Protein AF-A0A1S1WSN8-F1 (afdb_monomer_lite)

pLDDT: mean 86.44, std 10.38, range [38.59, 98.12]

Radius of gyration: 23.97 Å; chains: 1; bounding box: 42×41×76 Å

Structure (mmCIF, N/CA/C/O backbone):
data_AF-A0A1S1WSN8-F1
#
_entry.id   AF-A0A1S1WSN8-F1
#
loop_
_atom_site.group_PDB
_atom_site.id
_atom_site.type_symbol
_atom_site.label_atom_id
_atom_site.label_alt_id
_atom_site.label_comp_id
_atom_site.label_asym_id
_atom_site.label_entity_id
_atom_site.label_seq_id
_atom_site.pdbx_PDB_ins_code
_atom_site.Cartn_x
_atom_site.Cartn_y
_atom_site.Cartn_z
_atom_site.occupancy
_atom_site.B_iso_or_equiv
_atom_site.auth_seq_id
_atom_site.auth_comp_id
_atom_site.auth_asym_id
_atom_site.auth_atom_id
_atom_site.pdbx_PDB_model_num
ATOM 1 N N . MET A 1 1 ? -17.689 -2.400 2.451 1.00 66.38 1 MET A N 1
ATOM 2 C CA . MET A 1 1 ? -16.438 -2.307 3.226 1.00 66.38 1 MET A CA 1
ATOM 3 C C . MET A 1 1 ? -16.547 -1.160 4.227 1.00 66.38 1 MET A C 1
ATOM 5 O O . MET A 1 1 ? -16.916 -0.054 3.824 1.00 66.38 1 MET A O 1
ATOM 9 N N . GLY A 1 2 ? -16.309 -1.430 5.512 1.00 78.62 2 GLY A N 1
ATOM 10 C CA . GLY A 1 2 ? -16.248 -0.415 6.576 1.00 78.62 2 GLY A CA 1
ATOM 11 C C . GLY A 1 2 ? -14.919 0.356 6.585 1.00 78.62 2 GLY A C 1
ATOM 12 O O . GLY A 1 2 ? -13.971 -0.045 5.914 1.00 78.62 2 GLY A O 1
ATOM 13 N N . LEU A 1 3 ? -14.816 1.449 7.355 1.00 79.81 3 LEU A N 1
ATOM 14 C CA . LEU A 1 3 ? -13.608 2.298 7.408 1.00 79.81 3 LEU A CA 1
ATOM 15 C C . LEU A 1 3 ? -12.349 1.514 7.822 1.00 79.81 3 LEU A C 1
ATOM 17 O O . LEU A 1 3 ? -11.295 1.651 7.204 1.00 79.81 3 LEU A O 1
ATOM 21 N N . THR A 1 4 ? -12.462 0.656 8.838 1.00 83.19 4 THR A N 1
ATOM 22 C CA . THR A 1 4 ? -11.349 -0.173 9.331 1.00 83.19 4 THR A CA 1
ATOM 23 C C . THR A 1 4 ? -10.875 -1.180 8.287 1.00 83.19 4 THR A C 1
ATOM 25 O O . THR A 1 4 ? -9.672 -1.360 8.113 1.00 83.19 4 THR A O 1
ATOM 28 N N . GLU A 1 5 ? -11.802 -1.816 7.573 1.00 84.44 5 GLU A N 1
ATOM 29 C CA . GLU A 1 5 ? -11.483 -2.758 6.496 1.00 84.44 5 GLU A CA 1
ATOM 30 C C . GLU A 1 5 ? -10.810 -2.034 5.327 1.00 84.44 5 GLU A C 1
ATOM 32 O O . GLU A 1 5 ? -9.762 -2.469 4.858 1.00 84.44 5 GLU A O 1
ATOM 37 N N . ALA A 1 6 ? -11.354 -0.879 4.927 1.00 86.19 6 ALA A N 1
ATOM 38 C CA . ALA A 1 6 ? -10.813 -0.049 3.855 1.00 86.19 6 ALA A CA 1
ATOM 39 C C . ALA A 1 6 ? -9.389 0.424 4.164 1.00 86.19 6 ALA A C 1
ATOM 41 O O . ALA A 1 6 ? -8.495 0.348 3.322 1.00 86.19 6 ALA A O 1
ATOM 42 N N . ARG A 1 7 ? -9.150 0.809 5.418 1.00 88.50 7 ARG A N 1
ATOM 43 C CA . ARG A 1 7 ? -7.825 1.148 5.927 1.00 88.50 7 ARG A CA 1
ATOM 44 C C . ARG A 1 7 ? -6.856 -0.023 5.847 1.00 88.50 7 ARG A C 1
ATOM 46 O O . ARG A 1 7 ? -5.720 0.158 5.417 1.00 88.50 7 ARG A O 1
ATOM 53 N N . GLN A 1 8 ? -7.257 -1.201 6.323 1.00 90.50 8 GLN A N 1
ATOM 54 C CA . GLN A 1 8 ? -6.380 -2.374 6.306 1.00 90.50 8 GLN A CA 1
ATOM 55 C C . GLN A 1 8 ? -6.049 -2.793 4.878 1.00 90.50 8 GLN A C 1
ATOM 57 O O . GLN A 1 8 ? -4.897 -3.105 4.581 1.00 90.50 8 GLN A O 1
ATOM 62 N N . PHE A 1 9 ? -7.035 -2.720 3.987 1.00 91.06 9 PHE A N 1
ATOM 63 C CA . PHE A 1 9 ? -6.840 -2.956 2.568 1.00 91.06 9 PHE A CA 1
ATOM 64 C C . PHE A 1 9 ? -5.809 -1.985 1.976 1.00 91.06 9 PHE A C 1
ATOM 66 O O . PHE A 1 9 ? -4.799 -2.424 1.435 1.00 91.06 9 PHE A O 1
ATOM 73 N N . ALA A 1 10 ? -5.969 -0.681 2.211 1.00 92.56 10 ALA A N 1
ATOM 74 C CA . ALA A 1 10 ? -5.039 0.347 1.746 1.00 92.56 10 ALA A CA 1
ATOM 75 C C . ALA A 1 10 ? -3.612 0.193 2.298 1.00 92.56 10 ALA A C 1
ATOM 77 O O . ALA A 1 10 ? -2.640 0.426 1.581 1.00 92.56 10 ALA A O 1
ATOM 78 N N . LYS A 1 11 ? -3.464 -0.237 3.559 1.00 94.69 11 LYS A N 1
ATOM 79 C CA . LYS A 1 11 ? -2.154 -0.590 4.137 1.00 94.69 11 LYS A CA 1
ATOM 80 C C . LYS A 1 11 ? -1.529 -1.792 3.434 1.00 94.69 11 LYS A C 1
ATOM 82 O O . LYS A 1 11 ? -0.323 -1.788 3.193 1.00 94.69 11 LYS A O 1
ATOM 87 N N . GLY A 1 12 ? -2.340 -2.793 3.093 1.00 95.56 12 GLY A N 1
ATOM 88 C CA . GLY A 1 12 ? -1.929 -3.923 2.264 1.00 95.56 12 GLY A CA 1
ATOM 89 C C . GLY A 1 12 ? -1.417 -3.469 0.898 1.00 95.56 12 GLY A C 1
ATOM 90 O O . GLY A 1 12 ? -0.305 -3.830 0.522 1.00 95.56 12 GLY A O 1
ATOM 91 N N . THR A 1 13 ? -2.163 -2.598 0.217 1.00 96.00 13 THR A N 1
ATOM 92 C CA . THR A 1 13 ? -1.755 -2.019 -1.069 1.00 96.00 13 THR A CA 1
ATOM 93 C C . THR A 1 13 ? -0.455 -1.227 -0.950 1.00 96.00 13 THR A C 1
ATOM 95 O O . THR A 1 13 ? 0.450 -1.423 -1.754 1.00 96.00 13 THR A O 1
ATOM 98 N N . LEU A 1 14 ? -0.298 -0.381 0.078 1.00 97.12 14 LEU A N 1
ATOM 99 C CA . LEU A 1 14 ? 0.947 0.368 0.292 1.00 97.12 14 LEU A CA 1
ATOM 100 C C . LEU A 1 14 ? 2.152 -0.560 0.514 1.00 97.12 14 LEU A C 1
ATOM 102 O O . LEU A 1 14 ? 3.250 -0.256 0.052 1.00 97.12 14 LEU A O 1
ATOM 106 N N . ARG A 1 15 ? 1.963 -1.707 1.179 1.00 97.94 15 ARG A N 1
ATOM 107 C CA . ARG A 1 15 ? 3.023 -2.716 1.305 1.00 97.94 15 ARG A CA 1
ATOM 108 C C . ARG A 1 15 ? 3.433 -3.261 -0.065 1.00 97.94 15 ARG A C 1
ATOM 110 O O . ARG A 1 15 ? 4.623 -3.263 -0.359 1.00 97.94 15 ARG A O 1
ATOM 117 N N . VAL A 1 16 ? 2.465 -3.645 -0.903 1.00 97.94 16 VAL A N 1
ATOM 118 C CA . VAL A 1 16 ? 2.730 -4.113 -2.278 1.00 97.94 16 VAL A CA 1
ATOM 119 C C . VAL A 1 16 ? 3.457 -3.039 -3.090 1.00 97.94 16 VAL A C 1
ATOM 121 O O . VAL A 1 16 ? 4.423 -3.349 -3.778 1.00 97.94 16 VAL A O 1
ATOM 124 N N . ILE A 1 17 ? 3.050 -1.769 -2.971 1.00 98.12 17 ILE A N 1
ATOM 125 C CA . ILE A 1 17 ? 3.719 -0.633 -3.626 1.00 98.12 17 ILE A CA 1
ATOM 126 C C . ILE A 1 17 ? 5.188 -0.538 -3.206 1.00 98.12 17 ILE A C 1
ATOM 128 O O . ILE A 1 17 ? 6.047 -0.410 -4.070 1.00 98.12 17 ILE A O 1
ATOM 132 N N . ASN A 1 18 ? 5.493 -0.618 -1.908 1.00 98.00 18 ASN A N 1
ATOM 133 C CA . ASN A 1 18 ? 6.871 -0.513 -1.417 1.00 98.00 18 ASN A CA 1
ATOM 134 C C . ASN A 1 18 ? 7.754 -1.679 -1.899 1.00 98.00 18 ASN A C 1
ATOM 136 O O . ASN A 1 18 ? 8.898 -1.465 -2.293 1.00 98.00 18 ASN A O 1
ATOM 140 N N . GLU A 1 19 ? 7.227 -2.905 -1.896 1.00 97.62 19 GLU A N 1
ATOM 141 C CA . GLU A 1 19 ? 7.935 -4.090 -2.406 1.00 97.62 19 GLU A CA 1
ATOM 142 C C . GLU A 1 19 ? 8.187 -3.991 -3.922 1.00 97.62 19 GLU A C 1
ATOM 144 O O . GLU A 1 19 ? 9.283 -4.290 -4.407 1.00 97.62 19 GLU A O 1
ATOM 149 N N . ALA A 1 20 ? 7.183 -3.526 -4.669 1.00 97.50 20 ALA A N 1
ATOM 150 C CA . ALA A 1 20 ? 7.257 -3.327 -6.110 1.00 97.50 20 ALA A CA 1
ATOM 151 C C . ALA A 1 20 ? 8.201 -2.173 -6.491 1.00 97.50 20 ALA A C 1
ATOM 153 O O . ALA A 1 20 ? 8.937 -2.287 -7.465 1.00 97.50 20 ALA A O 1
ATOM 154 N N . GLU A 1 21 ? 8.227 -1.081 -5.725 1.00 97.25 21 GLU A N 1
ATOM 155 C CA . GLU A 1 21 ? 9.161 0.034 -5.919 1.00 97.25 21 GLU A CA 1
ATOM 156 C C . GLU A 1 21 ? 10.609 -0.419 -5.746 1.00 97.25 21 GLU A C 1
ATOM 158 O O . GLU A 1 21 ? 11.437 -0.148 -6.614 1.00 97.25 21 GLU A O 1
ATOM 163 N N . GLN A 1 22 ? 10.907 -1.152 -4.669 1.00 96.19 22 GLN A N 1
ATOM 164 C CA . GLN A 1 22 ? 12.249 -1.690 -4.455 1.00 96.19 22 GLN A CA 1
ATOM 165 C C . GLN A 1 22 ? 12.653 -2.615 -5.609 1.00 96.19 22 GLN A C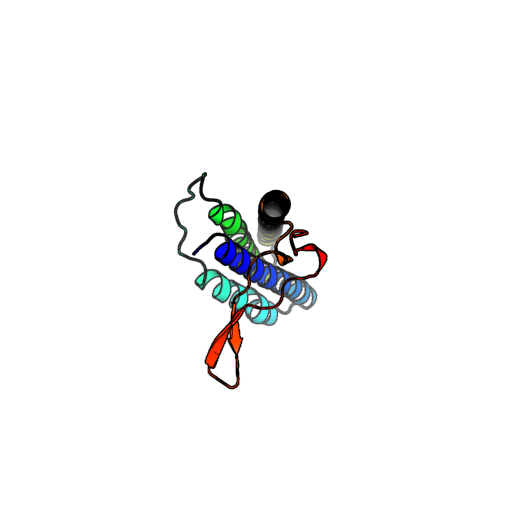 1
ATOM 167 O O . GLN A 1 22 ? 13.715 -2.444 -6.202 1.00 96.19 22 GLN A O 1
ATOM 172 N N . SER A 1 23 ? 11.759 -3.528 -5.996 1.00 96.12 23 SER A N 1
ATOM 173 C CA . SER A 1 23 ? 11.994 -4.453 -7.110 1.00 96.12 23 SER A CA 1
ATOM 174 C C . SER A 1 23 ? 12.179 -3.729 -8.450 1.00 96.12 23 SER A C 1
ATOM 176 O O . SER A 1 23 ? 12.931 -4.191 -9.307 1.00 96.12 23 SER A O 1
ATOM 178 N N . LEU A 1 24 ? 11.511 -2.588 -8.651 1.00 95.19 24 LEU A N 1
ATOM 179 C CA . LEU A 1 24 ? 11.681 -1.753 -9.837 1.00 95.19 24 LEU A CA 1
ATOM 180 C C . LEU A 1 24 ? 13.061 -1.092 -9.858 1.00 95.19 24 LEU A C 1
ATOM 182 O O . LEU A 1 24 ? 13.717 -1.107 -10.898 1.00 95.19 24 LEU A O 1
ATOM 186 N N . ILE A 1 25 ? 13.505 -0.535 -8.730 1.00 93.56 25 ILE A N 1
ATOM 187 C CA . ILE A 1 25 ? 14.838 0.066 -8.594 1.00 93.56 25 ILE A CA 1
ATOM 188 C C . ILE A 1 25 ? 15.912 -0.985 -8.887 1.00 93.56 25 ILE A C 1
ATOM 190 O O . ILE A 1 25 ? 16.779 -0.749 -9.732 1.00 93.56 25 ILE A O 1
ATOM 194 N N . ASP A 1 26 ? 15.809 -2.155 -8.257 1.00 93.38 26 ASP A N 1
ATOM 195 C CA . ASP A 1 26 ? 16.755 -3.258 -8.433 1.00 93.38 26 ASP A CA 1
ATOM 196 C C . ASP A 1 26 ? 16.762 -3.746 -9.890 1.00 93.38 26 ASP A C 1
ATOM 198 O O . ASP A 1 26 ? 17.817 -3.863 -10.516 1.00 93.38 26 ASP A O 1
ATOM 202 N N . GLY A 1 27 ? 15.579 -3.953 -10.478 1.00 91.75 27 GLY A N 1
ATOM 203 C CA . GLY A 1 27 ? 15.438 -4.375 -11.870 1.00 91.75 27 GLY A CA 1
ATOM 204 C C . GLY A 1 27 ? 16.021 -3.369 -12.865 1.00 91.75 27 GLY A C 1
ATOM 205 O O . GLY A 1 27 ? 16.671 -3.765 -13.831 1.00 91.75 27 GLY A O 1
ATOM 206 N N . ILE A 1 28 ? 15.861 -2.063 -12.619 1.00 89.38 28 ILE A N 1
ATOM 207 C CA . ILE A 1 28 ? 16.469 -1.013 -13.450 1.00 89.38 28 ILE A CA 1
ATOM 208 C C . ILE A 1 28 ? 17.997 -1.040 -13.337 1.00 89.38 28 ILE A C 1
ATOM 210 O O . ILE A 1 28 ? 18.675 -0.916 -14.356 1.00 89.38 28 ILE A O 1
ATOM 214 N N . GLN A 1 29 ? 18.542 -1.191 -12.127 1.0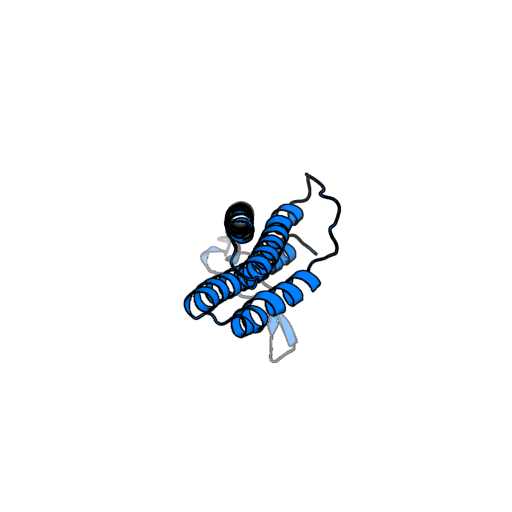0 89.19 29 GLN A N 1
ATOM 215 C CA . GLN A 1 29 ? 19.991 -1.224 -11.899 1.00 89.19 29 GLN A CA 1
ATOM 216 C C . GLN A 1 29 ? 20.651 -2.446 -12.543 1.00 89.19 29 GLN A C 1
ATOM 218 O O . GLN A 1 29 ? 21.743 -2.336 -13.098 1.00 89.19 29 GLN A O 1
ATOM 223 N N . LEU A 1 30 ? 19.977 -3.595 -12.492 1.00 90.19 30 LEU A N 1
ATOM 224 C CA . LEU A 1 30 ? 20.468 -4.862 -13.033 1.00 90.19 30 LEU A CA 1
ATOM 225 C C . LEU A 1 30 ? 20.167 -5.045 -14.529 1.00 90.19 30 LEU A C 1
ATOM 227 O O . LEU A 1 30 ? 20.655 -5.997 -15.134 1.00 90.19 30 LEU A O 1
ATOM 231 N N . GLY A 1 31 ? 19.360 -4.165 -15.133 1.00 87.56 31 GLY A N 1
ATOM 232 C CA . GLY A 1 31 ? 18.862 -4.346 -16.500 1.00 87.56 31 GLY A CA 1
ATOM 233 C C . GLY A 1 31 ? 17.904 -5.537 -16.646 1.00 87.56 31 GLY A C 1
ATOM 234 O O . GLY A 1 31 ? 17.724 -6.057 -17.747 1.00 87.56 31 GLY A O 1
ATOM 235 N N . ASP A 1 32 ? 17.287 -5.982 -15.550 1.00 91.00 32 ASP A N 1
ATOM 236 C CA . ASP A 1 32 ? 16.422 -7.159 -15.506 1.00 91.00 32 ASP A CA 1
ATOM 237 C C . ASP A 1 32 ? 14.960 -6.799 -15.810 1.00 91.00 32 ASP A C 1
ATOM 239 O O . ASP A 1 32 ? 14.094 -6.723 -14.933 1.00 91.00 32 ASP A O 1
ATOM 243 N N . GLY A 1 33 ? 14.664 -6.594 -17.096 1.00 88.69 33 GLY A N 1
ATOM 244 C CA . GLY A 1 33 ? 13.297 -6.336 -17.556 1.00 88.69 33 GLY A CA 1
ATOM 245 C C . GLY A 1 33 ? 12.319 -7.476 -17.233 1.00 88.69 33 GLY A C 1
ATOM 246 O O . GLY A 1 33 ? 11.147 -7.223 -16.947 1.00 88.69 33 GLY A O 1
ATOM 247 N N . THR A 1 34 ? 12.791 -8.727 -17.211 1.00 91.00 34 THR A N 1
ATOM 248 C CA . THR A 1 34 ? 11.952 -9.892 -16.872 1.00 91.00 34 THR A CA 1
ATOM 249 C C . THR A 1 34 ? 11.598 -9.892 -15.385 1.00 91.00 34 THR A C 1
ATOM 251 O O . THR A 1 34 ? 10.448 -10.160 -15.020 1.00 91.00 34 THR A O 1
ATOM 254 N N . GLY A 1 35 ? 12.560 -9.537 -14.533 1.00 92.44 35 GLY A N 1
ATOM 255 C CA . GLY A 1 35 ? 12.368 -9.306 -13.107 1.00 92.44 35 GLY A CA 1
ATOM 256 C C . GLY A 1 35 ? 11.348 -8.209 -12.837 1.00 92.44 35 GLY A C 1
ATOM 257 O O . GLY A 1 35 ? 1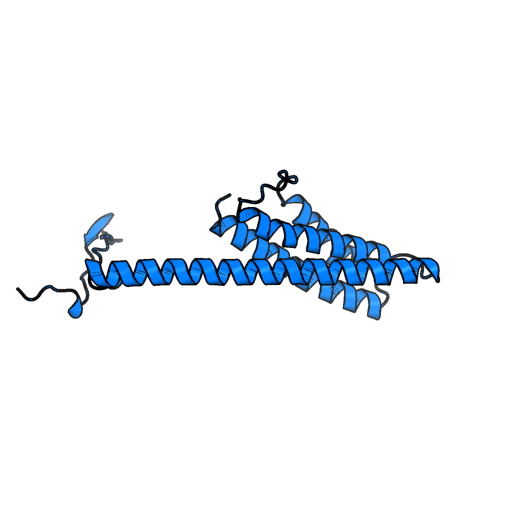0.432 -8.429 -12.045 1.00 92.44 35 GLY A O 1
ATOM 258 N N . ILE A 1 36 ? 11.407 -7.086 -13.566 1.00 94.25 36 ILE A N 1
ATOM 259 C CA . ILE A 1 36 ? 10.404 -6.011 -13.454 1.00 94.25 36 ILE A CA 1
ATOM 260 C C . ILE A 1 36 ? 9.000 -6.538 -13.787 1.00 94.25 36 ILE A C 1
ATOM 262 O O . ILE A 1 36 ? 8.053 -6.314 -13.032 1.00 94.25 36 ILE A O 1
ATOM 266 N N . ILE A 1 37 ? 8.835 -7.304 -14.867 1.00 93.62 37 ILE A N 1
ATOM 267 C CA . ILE A 1 37 ? 7.524 -7.882 -15.211 1.00 93.62 37 ILE A CA 1
ATOM 268 C C . ILE A 1 37 ? 7.022 -8.803 -14.085 1.00 93.62 37 ILE A C 1
ATOM 270 O O . ILE A 1 37 ? 5.863 -8.727 -13.665 1.00 93.62 37 ILE A O 1
ATOM 274 N N . LYS A 1 38 ? 7.890 -9.685 -13.582 1.00 95.38 38 LYS A N 1
ATOM 275 C CA . LYS A 1 38 ? 7.521 -10.722 -12.611 1.00 95.38 38 LYS A CA 1
ATOM 276 C C . LYS A 1 38 ? 7.262 -10.177 -11.205 1.00 95.38 38 LYS A C 1
ATOM 278 O O . LYS A 1 38 ? 6.335 -10.654 -10.555 1.00 95.38 38 LYS A O 1
ATOM 283 N N . HIS A 1 39 ? 8.073 -9.231 -10.745 1.00 96.19 39 HIS A N 1
ATOM 284 C CA . HIS A 1 39 ? 8.105 -8.767 -9.355 1.00 96.19 39 HIS A CA 1
ATOM 285 C C . HIS A 1 39 ? 7.488 -7.377 -9.155 1.00 96.19 39 HIS A C 1
ATOM 287 O O . HIS A 1 39 ? 7.195 -7.010 -8.023 1.00 96.19 39 HIS A O 1
ATOM 293 N N . VAL A 1 40 ? 7.228 -6.630 -10.234 1.00 97.06 40 VAL A N 1
ATOM 294 C CA . VAL A 1 40 ? 6.593 -5.302 -10.179 1.00 97.06 40 VAL A CA 1
ATOM 295 C C . VAL A 1 40 ? 5.226 -5.347 -10.855 1.00 97.06 40 VAL A C 1
ATOM 297 O O . VAL A 1 40 ? 4.201 -5.182 -10.198 1.00 97.06 40 VAL A O 1
ATOM 300 N N . GLN A 1 41 ? 5.183 -5.636 -12.159 1.00 95.88 41 GLN A N 1
ATOM 301 C CA . GLN A 1 41 ? 3.953 -5.497 -12.951 1.00 95.88 41 GLN A CA 1
ATOM 302 C C . GLN A 1 41 ? 2.869 -6.497 -12.545 1.00 95.88 41 GLN A C 1
ATOM 304 O O . GLN A 1 41 ? 1.731 -6.088 -12.316 1.00 95.88 41 GLN A O 1
ATOM 309 N N . LYS A 1 42 ? 3.207 -7.790 -12.424 1.00 96.06 42 LYS A N 1
ATOM 310 C CA . LYS A 1 42 ? 2.234 -8.830 -12.046 1.00 96.06 42 LYS A CA 1
ATOM 311 C C . LYS A 1 42 ? 1.660 -8.627 -10.634 1.00 96.06 42 LYS A C 1
ATOM 313 O O . LYS A 1 42 ? 0.437 -8.675 -10.511 1.00 96.06 42 LYS A O 1
ATOM 318 N N . PRO A 1 43 ? 2.467 -8.373 -9.582 1.00 97.38 43 PRO A N 1
ATOM 319 C CA . PRO A 1 43 ? 1.924 -8.096 -8.253 1.00 97.38 43 PRO A CA 1
ATOM 320 C C . PRO A 1 43 ? 1.054 -6.840 -8.210 1.00 97.38 43 PRO A C 1
ATOM 322 O O . PRO A 1 43 ? -0.015 -6.873 -7.607 1.00 97.38 43 PRO A O 1
ATOM 325 N N . LEU A 1 44 ? 1.462 -5.757 -8.886 1.00 96.81 44 LEU A N 1
ATOM 326 C CA . LEU A 1 44 ? 0.652 -4.538 -8.955 1.00 96.81 44 LEU A CA 1
ATOM 327 C C . LEU A 1 44 ? -0.669 -4.773 -9.683 1.00 96.81 44 LEU A C 1
ATOM 329 O O . LEU A 1 44 ? -1.698 -4.298 -9.219 1.00 96.81 44 LEU A O 1
ATOM 333 N N . GLN A 1 45 ? -0.660 -5.528 -10.782 1.00 95.88 45 GLN A N 1
ATOM 334 C CA . GLN A 1 45 ? -1.885 -5.885 -11.492 1.00 95.88 45 GLN A CA 1
ATOM 335 C C . GLN A 1 45 ? -2.836 -6.680 -10.590 1.00 95.88 45 GLN A C 1
ATOM 337 O O . GLN A 1 45 ? -3.994 -6.299 -10.449 1.00 95.88 45 GLN A O 1
ATOM 342 N N . ALA A 1 46 ? -2.337 -7.734 -9.941 1.00 95.81 46 ALA A N 1
ATOM 343 C CA . ALA A 1 46 ? -3.142 -8.551 -9.037 1.00 95.81 46 ALA A CA 1
ATOM 344 C C . ALA A 1 46 ? -3.706 -7.731 -7.866 1.00 95.81 46 ALA A C 1
ATOM 346 O O . ALA A 1 46 ? -4.841 -7.943 -7.448 1.00 95.81 46 ALA A O 1
ATOM 347 N N . GLU A 1 47 ? -2.939 -6.773 -7.339 1.00 95.06 47 GLU A N 1
ATOM 348 C CA . GLU A 1 47 ? -3.426 -5.868 -6.300 1.00 95.06 47 GLU A CA 1
ATOM 349 C C . GLU A 1 47 ? -4.508 -4.919 -6.830 1.00 95.06 47 GLU A C 1
ATOM 351 O O . GLU A 1 47 ? -5.535 -4.745 -6.179 1.00 95.06 47 GLU A O 1
ATOM 356 N N . LEU A 1 48 ? -4.322 -4.346 -8.021 1.00 92.31 48 LEU A N 1
ATOM 357 C CA . LEU A 1 48 ? -5.279 -3.440 -8.663 1.00 92.31 48 LEU A CA 1
ATOM 358 C C . LEU A 1 48 ? -6.601 -4.126 -9.026 1.00 92.31 48 LEU A C 1
ATOM 360 O O . LEU A 1 48 ? -7.652 -3.509 -8.883 1.00 92.31 48 LEU A O 1
ATOM 364 N N . GLU A 1 49 ? -6.573 -5.399 -9.418 1.00 93.00 49 GLU A N 1
ATOM 365 C CA . GLU A 1 49 ? -7.774 -6.206 -9.685 1.00 93.00 49 GLU A CA 1
ATOM 366 C C . GLU A 1 49 ? -8.621 -6.455 -8.425 1.00 93.00 49 GLU A C 1
ATOM 368 O O . GLU A 1 49 ? -9.819 -6.722 -8.523 1.00 93.00 49 GLU A O 1
ATOM 373 N N . ARG A 1 50 ? -8.027 -6.342 -7.228 1.00 90.81 50 ARG A N 1
ATOM 374 C CA . ARG A 1 50 ? -8.747 -6.462 -5.948 1.00 90.81 50 ARG A CA 1
ATOM 375 C C . ARG A 1 50 ? -9.439 -5.169 -5.534 1.00 90.81 50 ARG A C 1
ATOM 377 O O . ARG A 1 50 ? -10.290 -5.207 -4.643 1.00 90.81 50 ARG A O 1
ATOM 384 N N . TRP A 1 51 ? -9.051 -4.030 -6.107 1.00 86.50 51 TRP A N 1
ATOM 385 C CA . TRP A 1 51 ? -9.706 -2.769 -5.793 1.00 86.50 51 TRP A CA 1
ATOM 386 C C . TRP A 1 51 ? -11.129 -2.776 -6.357 1.00 86.50 51 TRP A C 1
ATOM 388 O O . TRP A 1 51 ? -11.330 -3.187 -7.501 1.00 86.50 51 TRP A O 1
ATOM 398 N N . PRO A 1 52 ? -12.127 -2.301 -5.590 1.00 77.12 52 PRO A N 1
ATOM 399 C CA . PRO A 1 52 ? -13.452 -2.086 -6.148 1.00 77.12 52 PRO A CA 1
ATOM 400 C C . PRO A 1 52 ? -13.335 -1.152 -7.356 1.00 77.12 52 PRO A C 1
ATOM 402 O O . PRO A 1 52 ? -12.573 -0.180 -7.328 1.00 77.12 52 PRO A O 1
ATOM 405 N N . THR A 1 53 ? -14.073 -1.458 -8.423 1.00 68.69 53 THR A N 1
ATOM 406 C CA . THR A 1 53 ? -14.184 -0.590 -9.597 1.00 68.69 53 THR A CA 1
ATOM 407 C C . THR A 1 53 ? -14.532 0.813 -9.123 1.00 68.69 53 THR A C 1
ATOM 409 O O . THR A 1 53 ? -15.477 0.959 -8.349 1.00 68.69 53 THR A O 1
ATOM 412 N N . LEU A 1 54 ? -13.718 1.795 -9.539 1.00 57.62 54 LEU A N 1
ATOM 413 C CA . LEU A 1 54 ? -13.776 3.206 -9.139 1.00 57.62 54 LEU A CA 1
ATOM 414 C C . LEU A 1 54 ? -15.213 3.636 -8.830 1.00 57.62 54 LEU A C 1
ATOM 416 O O . LEU A 1 54 ? -16.013 3.864 -9.735 1.00 57.62 54 LEU A O 1
ATOM 420 N N . ILE A 1 55 ? -15.527 3.720 -7.540 1.00 52.78 55 ILE A N 1
ATOM 421 C CA . ILE A 1 55 ? -16.717 4.420 -7.076 1.00 52.78 55 ILE A CA 1
ATOM 422 C C . ILE A 1 55 ? -16.434 5.893 -7.381 1.00 52.78 55 ILE A C 1
ATOM 424 O O . ILE A 1 55 ? -15.330 6.375 -7.108 1.00 52.78 55 ILE A O 1
ATOM 428 N N . GLU A 1 56 ? -17.370 6.579 -8.038 1.00 58.38 56 GLU A N 1
ATOM 429 C CA . GLU A 1 56 ? -17.270 8.024 -8.256 1.00 58.38 56 GLU A CA 1
ATOM 430 C C . GLU A 1 56 ? -16.883 8.711 -6.953 1.00 58.38 56 GLU A C 1
ATOM 432 O O . GLU A 1 56 ? -17.497 8.437 -5.923 1.00 58.38 56 GLU A O 1
ATOM 437 N N . ARG A 1 57 ? -15.873 9.587 -7.020 1.00 63.38 57 ARG A N 1
ATOM 438 C CA . ARG A 1 57 ? -15.310 10.214 -5.830 1.00 63.38 57 ARG A CA 1
ATOM 439 C C . ARG A 1 57 ? -16.349 11.081 -5.100 1.00 63.38 57 ARG A C 1
ATOM 441 O O . ARG A 1 57 ? -16.609 12.202 -5.531 1.00 63.38 57 ARG A O 1
ATOM 448 N N . GLN A 1 58 ? -16.945 10.558 -4.035 1.00 66.06 58 GLN A N 1
ATOM 449 C CA . GLN A 1 58 ? -17.774 11.208 -3.032 1.00 66.06 58 GLN A CA 1
ATOM 450 C C . GLN A 1 58 ? -16.900 11.948 -1.998 1.00 66.06 58 GLN A C 1
ATOM 452 O O . GLN A 1 58 ? -16.284 11.314 -1.138 1.00 66.06 58 GLN A O 1
ATOM 457 N N . PRO A 1 59 ? -16.896 13.295 -2.001 1.00 62.94 59 PRO A N 1
ATOM 458 C CA . PRO A 1 59 ? -16.022 14.109 -1.147 1.00 62.94 59 PRO A CA 1
ATOM 459 C C . PRO A 1 59 ? -16.135 13.839 0.361 1.00 62.94 59 PRO A C 1
ATOM 461 O O . PRO A 1 59 ? -15.171 14.065 1.090 1.00 62.94 59 PRO A O 1
ATOM 464 N N . ASP A 1 60 ? -17.293 13.361 0.820 1.00 69.25 60 ASP A N 1
ATOM 465 C CA . ASP A 1 60 ? -17.589 13.139 2.239 1.00 69.25 60 ASP A CA 1
ATOM 466 C C . ASP A 1 60 ? -17.312 11.698 2.704 1.00 69.25 60 ASP A C 1
ATOM 468 O O . ASP A 1 60 ? -17.430 11.388 3.894 1.00 69.25 60 ASP A O 1
ATOM 472 N N . ASP A 1 61 ? -16.929 10.795 1.797 1.00 75.81 61 ASP A N 1
ATOM 473 C CA . ASP A 1 61 ? -16.632 9.412 2.153 1.00 75.81 61 ASP A CA 1
ATOM 474 C C . ASP A 1 61 ? -15.148 9.246 2.516 1.00 75.81 61 ASP A C 1
ATOM 476 O O . ASP A 1 61 ? -14.251 9.216 1.676 1.00 75.81 61 ASP A O 1
ATOM 480 N N . GLN A 1 62 ? -14.873 9.065 3.811 1.00 71.12 62 GLN A N 1
ATOM 481 C CA . GLN A 1 62 ? -13.519 8.818 4.318 1.00 71.12 62 GLN A CA 1
ATOM 482 C C . GLN A 1 62 ? -12.842 7.590 3.691 1.00 71.12 62 GLN A C 1
ATOM 484 O O . GLN A 1 62 ? -11.616 7.483 3.725 1.00 71.12 62 GLN A O 1
ATOM 489 N N . ARG A 1 63 ? -13.601 6.654 3.105 1.00 72.62 63 ARG A N 1
ATOM 490 C CA . ARG A 1 63 ? -13.034 5.503 2.388 1.00 72.62 63 ARG A CA 1
ATOM 491 C C . ARG A 1 63 ? -12.312 5.928 1.112 1.00 72.62 63 ARG A C 1
ATOM 493 O O . ARG A 1 63 ? -11.412 5.220 0.669 1.00 72.62 63 ARG A O 1
ATOM 500 N N . GLU A 1 64 ? -12.614 7.099 0.564 1.00 77.81 64 GLU A N 1
ATOM 501 C CA . GLU A 1 64 ? -11.936 7.629 -0.623 1.00 77.81 64 GLU A CA 1
ATOM 502 C C . GLU A 1 64 ? -10.530 8.116 -0.356 1.00 77.81 64 GLU A C 1
ATOM 504 O O . GLU A 1 64 ? -9.686 8.116 -1.253 1.00 77.81 64 GLU A O 1
ATOM 509 N N . HIS A 1 65 ? -10.228 8.459 0.894 1.00 80.50 65 HIS A N 1
ATOM 510 C CA . HIS A 1 65 ? -8.862 8.742 1.310 1.00 80.50 65 HIS A CA 1
ATOM 511 C C . HIS A 1 65 ? -7.926 7.558 1.021 1.00 80.50 65 HIS A C 1
ATOM 513 O O . HIS A 1 65 ? -6.730 7.751 0.805 1.00 80.50 65 HIS A O 1
ATOM 519 N N . PHE A 1 66 ? -8.467 6.340 0.938 1.00 85.38 66 PHE A N 1
ATOM 520 C CA . PHE A 1 66 ? -7.714 5.149 0.572 1.00 85.38 66 PHE A CA 1
ATOM 521 C C . PHE A 1 66 ? -7.547 4.958 -0.936 1.00 85.38 66 PHE A C 1
ATOM 523 O O . PHE A 1 66 ? -6.564 4.341 -1.343 1.00 85.38 66 PHE A O 1
ATOM 530 N N . ALA A 1 67 ? -8.412 5.539 -1.774 1.00 86.50 67 ALA A N 1
ATOM 531 C CA . ALA A 1 67 ? -8.280 5.467 -3.233 1.00 86.50 67 ALA A CA 1
ATOM 532 C C . ALA A 1 67 ? -6.966 6.097 -3.732 1.00 86.50 67 ALA A C 1
ATOM 534 O O . ALA A 1 67 ? -6.450 5.719 -4.778 1.00 86.50 67 ALA A O 1
ATOM 535 N N . TYR A 1 68 ? -6.339 6.983 -2.951 1.00 90.00 68 TYR A N 1
ATOM 536 C CA . TYR A 1 68 ? -4.999 7.485 -3.270 1.00 90.00 68 TYR A CA 1
ATOM 537 C C . TYR A 1 68 ? -3.916 6.396 -3.273 1.00 90.00 68 TYR A C 1
ATOM 539 O O . TYR A 1 68 ? -2.896 6.556 -3.941 1.00 90.00 68 TYR A O 1
ATOM 547 N N . CYS A 1 69 ? -4.118 5.284 -2.565 1.00 93.56 69 CYS A N 1
ATOM 548 C CA . CYS A 1 69 ? -3.220 4.133 -2.635 1.00 93.56 69 CYS A CA 1
ATOM 549 C C . CYS A 1 69 ? -3.431 3.329 -3.926 1.00 93.56 69 CYS A C 1
ATOM 551 O O . CYS A 1 69 ? -2.458 2.851 -4.501 1.00 93.56 69 CYS A O 1
ATOM 553 N N . GLN A 1 70 ? -4.662 3.270 -4.442 1.00 92.50 70 GLN A N 1
ATOM 554 C CA . GLN A 1 70 ? -4.933 2.761 -5.789 1.00 92.50 70 GLN A CA 1
ATOM 555 C C . GLN A 1 70 ? -4.265 3.641 -6.856 1.00 92.50 70 GLN A C 1
ATOM 557 O O . GLN A 1 70 ? -3.576 3.119 -7.730 1.00 92.50 70 GLN A O 1
ATOM 562 N N . ASP A 1 71 ? -4.399 4.971 -6.748 1.00 92.38 71 ASP A N 1
ATOM 563 C CA . ASP A 1 71 ? -3.733 5.924 -7.648 1.00 92.38 71 ASP A CA 1
ATOM 564 C C . ASP A 1 71 ? -2.215 5.694 -7.658 1.00 92.38 71 ASP A C 1
ATOM 566 O O . ASP A 1 71 ? -1.601 5.629 -8.720 1.00 92.38 71 ASP A O 1
ATOM 570 N N . ALA A 1 72 ? -1.601 5.535 -6.481 1.00 96.56 72 ALA A N 1
ATOM 571 C CA . ALA A 1 72 ? -0.168 5.282 -6.362 1.00 96.56 72 ALA A CA 1
ATOM 572 C C . ALA A 1 72 ? 0.253 3.963 -7.032 1.00 96.56 72 ALA A C 1
ATOM 574 O O . ALA A 1 72 ? 1.253 3.945 -7.751 1.00 96.56 72 ALA A O 1
ATOM 575 N N . ALA A 1 73 ? -0.526 2.888 -6.865 1.00 96.44 73 ALA A N 1
ATOM 576 C CA . ALA A 1 73 ? -0.279 1.614 -7.538 1.00 96.44 73 ALA A CA 1
ATOM 577 C C . ALA A 1 73 ? -0.398 1.730 -9.071 1.00 96.44 73 ALA A C 1
ATOM 579 O O . ALA A 1 73 ? 0.461 1.215 -9.787 1.00 96.44 73 ALA A O 1
ATOM 580 N N . LEU A 1 74 ? -1.396 2.460 -9.584 1.00 95.19 74 LEU A N 1
ATOM 581 C CA . LEU A 1 74 ? -1.567 2.721 -11.023 1.00 95.19 74 LEU A CA 1
ATOM 582 C C . LEU A 1 74 ? -0.401 3.525 -11.614 1.00 95.19 74 LEU A C 1
ATOM 584 O O . LEU A 1 74 ? 0.084 3.221 -12.709 1.00 95.19 74 LEU A O 1
ATOM 588 N N . GLN A 1 75 ? 0.070 4.545 -10.890 1.00 96.44 75 GLN A N 1
ATOM 589 C CA . GLN A 1 75 ? 1.220 5.340 -11.322 1.00 96.44 75 GLN A CA 1
ATOM 590 C C . GLN A 1 75 ? 2.513 4.517 -11.294 1.00 96.44 75 GLN A C 1
ATOM 592 O O . GLN A 1 75 ? 3.294 4.597 -12.239 1.00 96.44 75 GLN A O 1
ATOM 597 N N . LEU A 1 76 ? 2.721 3.671 -10.277 1.00 97.31 76 LEU A N 1
ATOM 598 C CA . LEU A 1 76 ? 3.881 2.775 -10.232 1.00 97.31 76 LEU A CA 1
ATOM 599 C C . LEU A 1 76 ? 3.842 1.740 -11.363 1.00 97.31 76 LEU A C 1
ATOM 601 O O . LEU A 1 76 ? 4.867 1.448 -11.979 1.00 97.31 76 LEU A O 1
ATOM 605 N N . GLN A 1 77 ? 2.656 1.220 -11.683 1.00 94.88 77 GLN A N 1
ATOM 606 C CA . GLN A 1 77 ? 2.481 0.310 -12.806 1.00 94.88 77 GLN A CA 1
ATOM 607 C C . GLN A 1 77 ? 2.830 1.004 -14.132 1.00 94.88 77 GLN A C 1
ATOM 609 O O . GLN A 1 77 ? 3.621 0.467 -14.908 1.00 94.88 77 GLN A O 1
ATOM 614 N N . SER A 1 78 ? 2.347 2.231 -14.349 1.00 92.44 78 SER A N 1
ATOM 615 C CA . SER A 1 78 ? 2.714 3.056 -15.512 1.00 92.44 78 SER A CA 1
ATOM 616 C C . SER A 1 78 ? 4.224 3.299 -15.593 1.00 92.44 78 SER A C 1
ATOM 618 O O . SER A 1 78 ? 4.833 3.055 -16.635 1.00 92.44 78 SER A O 1
ATOM 620 N N . LEU A 1 79 ? 4.848 3.676 -14.474 1.00 94.38 79 LEU A N 1
ATOM 621 C CA . LEU A 1 79 ? 6.292 3.871 -14.383 1.00 94.38 79 LEU A CA 1
ATOM 622 C C . LEU A 1 79 ? 7.064 2.593 -14.741 1.00 94.38 79 LEU A C 1
ATOM 624 O O . LEU A 1 79 ? 8.036 2.651 -15.491 1.00 94.38 79 LEU A O 1
ATOM 628 N N . SER A 1 80 ? 6.613 1.429 -14.267 1.00 94.00 80 SER A N 1
ATOM 629 C CA . SER A 1 80 ? 7.251 0.142 -14.571 1.00 94.00 80 SER A CA 1
ATOM 630 C C . SER A 1 80 ? 7.155 -0.236 -16.057 1.00 94.00 80 SER A C 1
ATOM 632 O O . SER A 1 80 ? 8.083 -0.833 -16.611 1.00 94.00 80 SER A O 1
ATOM 634 N N . TYR A 1 81 ? 6.067 0.139 -16.738 1.00 90.81 81 TYR A N 1
ATOM 635 C CA . TYR A 1 81 ? 5.958 -0.018 -18.188 1.00 90.81 81 TYR A CA 1
ATOM 636 C C . TYR A 1 81 ? 6.903 0.931 -18.919 1.00 90.81 81 TYR A C 1
ATOM 638 O O . TYR A 1 81 ? 7.573 0.518 -19.860 1.00 90.81 81 TYR A O 1
ATOM 646 N N . SER A 1 82 ? 7.013 2.183 -18.477 1.00 88.06 82 SER A N 1
ATOM 647 C CA . SER A 1 82 ? 7.966 3.141 -19.044 1.00 88.06 82 SER A CA 1
ATOM 648 C C . SER A 1 82 ? 9.420 2.697 -18.840 1.00 88.06 82 SER A C 1
ATOM 650 O O . SER A 1 82 ? 10.233 2.823 -19.754 1.00 88.06 82 SER A O 1
ATOM 652 N N . ALA A 1 83 ? 9.742 2.105 -17.688 1.00 87.44 83 ALA A N 1
ATOM 653 C CA . ALA A 1 83 ? 11.081 1.620 -17.352 1.00 87.44 83 ALA A CA 1
ATOM 654 C C . ALA A 1 83 ? 11.541 0.407 -18.179 1.00 87.44 83 ALA A C 1
ATOM 656 O O . ALA A 1 83 ? 12.743 0.187 -18.316 1.00 87.44 83 ALA A O 1
ATOM 657 N N . THR A 1 84 ? 10.602 -0.367 -18.729 1.00 86.19 84 THR A N 1
ATOM 658 C CA . THR A 1 84 ? 10.886 -1.563 -19.546 1.00 86.19 84 THR A CA 1
ATOM 659 C C . THR A 1 84 ? 10.941 -1.276 -21.049 1.00 86.19 84 THR A C 1
ATOM 661 O O . THR A 1 84 ? 11.254 -2.171 -21.831 1.00 86.19 84 THR A O 1
ATOM 664 N N . ARG A 1 85 ? 10.666 -0.035 -21.476 1.00 82.81 85 ARG A N 1
ATOM 665 C CA . ARG A 1 85 ? 10.781 0.390 -22.879 1.00 82.81 85 ARG A CA 1
ATOM 666 C C . ARG A 1 85 ? 12.223 0.718 -23.262 1.00 82.81 85 ARG A C 1
ATOM 668 O O . ARG A 1 85 ? 13.055 1.059 -22.422 1.00 82.81 85 ARG A O 1
ATOM 675 N N . GLU A 1 86 ? 12.491 0.684 -24.565 1.00 74.81 86 GLU A N 1
ATOM 676 C CA . GLU A 1 86 ? 13.762 1.133 -25.132 1.00 74.81 86 GLU A CA 1
ATOM 677 C C . GLU A 1 86 ? 14.043 2.605 -24.771 1.00 74.81 86 GLU A C 1
ATOM 679 O O . GLU A 1 86 ? 13.152 3.468 -24.797 1.00 74.81 86 GLU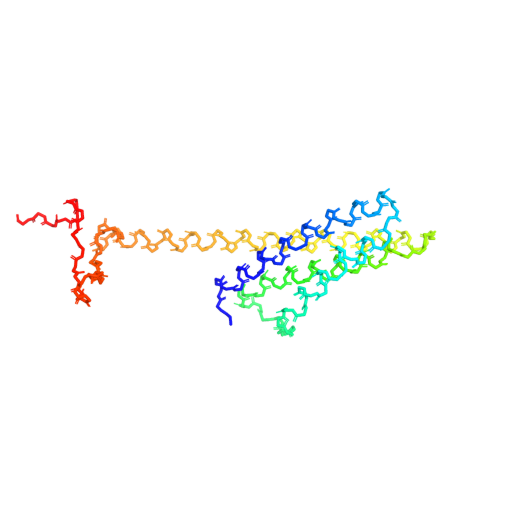 A O 1
ATOM 684 N N . ARG A 1 87 ? 15.291 2.900 -24.385 1.00 75.88 87 ARG A N 1
ATOM 685 C CA . ARG A 1 87 ? 15.683 4.231 -23.912 1.00 75.88 87 ARG A CA 1
ATOM 686 C C . ARG A 1 87 ? 16.037 5.147 -25.079 1.00 75.88 87 ARG A C 1
ATOM 688 O O . ARG A 1 87 ? 17.121 5.076 -25.643 1.00 75.88 87 ARG A O 1
ATOM 695 N N . THR A 1 88 ? 15.128 6.064 -25.375 1.00 77.56 88 THR A N 1
ATOM 696 C CA . THR A 1 88 ? 15.305 7.204 -26.271 1.00 77.56 88 THR A CA 1
ATOM 697 C C . THR A 1 88 ? 15.266 8.498 -25.448 1.00 77.56 88 THR A C 1
ATOM 699 O O . THR A 1 88 ? 14.857 8.508 -24.280 1.00 77.56 88 THR A O 1
ATOM 702 N N . VAL A 1 89 ? 15.682 9.625 -26.037 1.00 75.44 89 VAL A N 1
ATOM 703 C CA . VAL A 1 89 ? 15.572 10.951 -25.388 1.00 75.44 89 VAL A CA 1
ATOM 704 C C . VAL A 1 89 ? 14.120 11.239 -24.989 1.00 75.44 89 VAL A C 1
ATOM 706 O O . VAL A 1 89 ? 13.845 11.753 -23.905 1.00 75.44 89 VAL A O 1
ATOM 709 N N . GLU A 1 90 ? 13.184 10.847 -25.848 1.00 76.88 90 GLU A N 1
ATOM 710 C CA . GLU A 1 90 ? 11.757 11.035 -25.641 1.00 76.88 90 GLU A CA 1
ATOM 711 C C . GLU A 1 90 ? 11.197 10.088 -24.567 1.00 76.88 90 GLU A C 1
ATOM 713 O O . GLU A 1 90 ? 10.523 10.557 -23.649 1.00 76.88 90 GLU A O 1
ATOM 718 N N . SER A 1 91 ? 11.559 8.796 -24.565 1.00 77.94 91 SER A N 1
ATOM 719 C CA . SER A 1 91 ? 11.126 7.872 -23.501 1.00 77.94 91 SER A CA 1
ATOM 720 C C . SER A 1 91 ? 11.704 8.233 -22.129 1.00 77.94 91 SER A C 1
ATOM 722 O O . SER A 1 91 ? 11.027 8.075 -21.114 1.00 77.94 91 SER A O 1
ATOM 724 N N . THR A 1 92 ? 12.889 8.849 -22.084 1.00 80.88 92 THR A N 1
ATOM 725 C CA . THR A 1 92 ? 13.481 9.375 -20.839 1.00 80.88 92 THR A CA 1
ATOM 726 C C . THR A 1 92 ? 12.674 10.542 -20.254 1.00 80.88 92 THR A C 1
ATOM 728 O O . THR A 1 92 ? 12.557 10.671 -19.033 1.00 80.88 92 THR A O 1
ATOM 731 N N . LYS A 1 93 ? 12.079 11.396 -21.099 1.00 81.06 93 LYS A N 1
ATOM 732 C CA . LYS A 1 93 ? 11.189 12.480 -20.649 1.00 81.06 93 LYS A CA 1
ATOM 733 C C . LYS A 1 93 ? 9.903 11.928 -20.029 1.00 81.06 93 LYS A C 1
ATOM 735 O O . LYS A 1 93 ? 9.469 12.438 -18.997 1.00 81.06 93 LYS A O 1
ATOM 740 N N . TYR A 1 94 ? 9.317 10.896 -20.639 1.00 78.75 94 TYR A N 1
ATOM 741 C CA . TYR A 1 94 ? 8.141 10.215 -20.095 1.00 78.75 94 TYR A CA 1
ATOM 742 C C . TYR A 1 94 ? 8.451 9.529 -18.763 1.00 78.75 94 TYR A C 1
ATOM 744 O O . TYR A 1 94 ? 7.719 9.744 -17.804 1.00 78.75 94 TYR A O 1
ATOM 752 N N . LEU A 1 95 ? 9.592 8.840 -18.660 1.00 85.50 95 LEU A N 1
ATOM 753 C CA . LEU A 1 95 ? 10.027 8.189 -17.423 1.00 85.50 95 LEU A CA 1
ATOM 754 C C . LEU A 1 95 ? 10.066 9.163 -16.234 1.00 85.50 95 LEU A C 1
ATOM 756 O O . LEU A 1 95 ? 9.483 8.882 -15.193 1.00 85.50 95 LEU A O 1
ATOM 760 N N . ARG A 1 96 ? 10.675 10.345 -16.405 1.00 86.81 96 ARG A N 1
ATOM 761 C CA . ARG A 1 96 ? 10.736 11.373 -15.346 1.00 86.81 96 ARG A CA 1
ATOM 762 C C . ARG A 1 96 ? 9.361 11.912 -14.956 1.00 86.81 96 ARG A C 1
ATOM 764 O O . ARG A 1 96 ? 9.126 12.245 -13.797 1.00 86.81 96 ARG A O 1
ATOM 771 N N . LYS A 1 97 ? 8.458 12.054 -15.930 1.00 89.50 97 LYS A N 1
ATOM 772 C CA . LYS A 1 97 ? 7.086 12.504 -15.675 1.00 89.50 97 LYS A CA 1
ATOM 773 C C . LYS A 1 97 ? 6.326 11.463 -14.852 1.00 89.50 97 LYS A C 1
ATOM 775 O O . LYS A 1 97 ? 5.662 11.840 -13.889 1.00 89.50 97 LYS A O 1
ATOM 780 N N . ASP A 1 98 ? 6.443 10.193 -15.221 1.00 91.12 98 ASP A N 1
ATOM 781 C CA . ASP A 1 98 ? 5.778 9.085 -14.535 1.00 91.12 98 ASP A CA 1
ATOM 782 C C . ASP A 1 98 ? 6.347 8.894 -13.122 1.00 91.12 98 ASP A C 1
ATOM 784 O O . ASP A 1 98 ? 5.591 8.698 -12.175 1.00 91.12 98 ASP A O 1
ATOM 788 N N . GLU A 1 99 ? 7.660 9.062 -12.949 1.00 93.50 99 GLU A N 1
ATOM 789 C CA . GLU A 1 99 ? 8.338 9.034 -11.649 1.00 93.50 99 GLU A CA 1
ATOM 790 C C . GLU A 1 99 ? 7.810 10.136 -10.717 1.00 93.50 99 GLU A C 1
ATOM 792 O O . GLU A 1 99 ? 7.401 9.870 -9.585 1.00 93.50 99 GLU A O 1
ATOM 797 N N . ALA A 1 100 ? 7.719 11.376 -11.209 1.00 94.75 100 ALA A N 1
ATOM 798 C CA . ALA A 1 100 ? 7.161 12.485 -10.437 1.00 94.75 100 ALA A CA 1
ATOM 799 C C . ALA A 1 100 ? 5.674 12.273 -10.091 1.00 94.75 100 ALA A C 1
ATOM 801 O O . ALA A 1 100 ? 5.239 12.590 -8.978 1.00 94.75 100 ALA A O 1
ATOM 802 N N . ALA A 1 101 ? 4.886 11.738 -11.030 1.00 94.75 101 ALA A N 1
ATOM 803 C CA . ALA A 1 101 ? 3.479 11.421 -10.805 1.00 94.75 101 ALA A CA 1
ATOM 804 C C . ALA A 1 101 ? 3.311 10.331 -9.736 1.00 94.75 101 ALA A C 1
ATOM 806 O O . ALA A 1 101 ? 2.492 10.486 -8.824 1.00 94.75 101 ALA A O 1
ATOM 807 N N . TYR A 1 102 ? 4.132 9.283 -9.802 1.00 96.62 102 TYR A N 1
ATOM 808 C CA . TYR A 1 102 ? 4.179 8.214 -8.816 1.00 96.62 102 TYR A CA 1
ATOM 809 C C . TYR A 1 102 ? 4.540 8.731 -7.419 1.00 96.62 102 TYR A C 1
ATOM 811 O O . TYR A 1 102 ? 3.772 8.508 -6.482 1.00 96.62 102 TYR A O 1
ATOM 819 N N . HIS A 1 103 ? 5.631 9.488 -7.263 1.00 96.88 103 HIS A N 1
ATOM 820 C CA . HIS A 1 103 ? 6.029 10.009 -5.950 1.00 96.88 103 HIS A CA 1
ATOM 821 C C . HIS A 1 103 ? 4.953 10.898 -5.325 1.00 96.88 103 HIS A C 1
ATOM 823 O O . HIS A 1 103 ? 4.648 10.769 -4.137 1.00 96.88 103 HIS A O 1
ATOM 829 N N . LYS A 1 104 ? 4.315 11.752 -6.132 1.00 96.81 104 LYS A N 1
ATOM 830 C CA . LYS A 1 104 ? 3.195 12.581 -5.677 1.00 96.81 104 LYS A CA 1
ATOM 831 C C . LYS A 1 104 ? 2.009 11.731 -5.211 1.00 96.81 104 LYS A C 1
ATOM 833 O O . LYS A 1 104 ? 1.408 12.032 -4.179 1.00 96.81 104 LYS A O 1
ATOM 838 N N . ALA A 1 105 ? 1.660 10.683 -5.958 1.00 95.44 105 ALA A N 1
ATOM 839 C CA . ALA A 1 105 ? 0.564 9.787 -5.603 1.00 95.44 105 ALA A CA 1
ATOM 840 C C . ALA A 1 105 ? 0.874 8.986 -4.327 1.00 95.44 105 ALA A C 1
ATOM 842 O O . ALA A 1 105 ? 0.048 8.949 -3.412 1.00 95.44 105 ALA A O 1
ATOM 843 N N . LYS A 1 106 ? 2.088 8.431 -4.212 1.00 97.12 106 LYS A N 1
ATOM 844 C CA . LYS A 1 106 ? 2.547 7.705 -3.020 1.00 97.12 106 LYS A CA 1
ATOM 845 C C . LYS A 1 106 ? 2.509 8.583 -1.773 1.00 97.12 106 LYS A C 1
ATOM 847 O O . LYS A 1 106 ? 1.908 8.190 -0.775 1.00 97.12 106 LYS A O 1
ATOM 852 N N . GLN A 1 107 ? 3.063 9.794 -1.846 1.00 97.06 107 GLN A N 1
ATOM 853 C CA . GLN A 1 107 ? 3.041 10.741 -0.729 1.00 97.06 107 GLN A CA 1
ATOM 854 C C . GLN A 1 107 ? 1.606 11.016 -0.256 1.00 97.06 107 GLN A C 1
ATOM 856 O O . GLN A 1 107 ? 1.342 11.089 0.945 1.00 97.06 107 GLN A O 1
ATOM 861 N N . LYS A 1 108 ? 0.660 11.132 -1.195 1.00 94.06 108 LYS A N 1
ATOM 862 C CA . LYS A 1 108 ? -0.748 11.362 -0.872 1.00 94.06 108 LYS A CA 1
ATOM 863 C C . LYS A 1 108 ? -1.398 10.146 -0.203 1.00 94.06 108 LYS A C 1
ATOM 865 O O . LYS A 1 108 ? -2.080 10.329 0.802 1.00 94.06 108 LYS A O 1
ATOM 870 N N . CYS A 1 109 ? -1.146 8.928 -0.692 1.00 94.50 109 CYS A N 1
ATOM 871 C CA . CYS A 1 109 ? -1.570 7.686 -0.027 1.00 94.50 109 CYS A CA 1
ATOM 872 C C . CYS A 1 109 ? -1.058 7.624 1.423 1.00 94.50 109 CYS A C 1
ATOM 874 O O . CYS A 1 109 ? -1.838 7.437 2.358 1.00 94.50 109 CYS A O 1
ATOM 876 N N . GLU A 1 110 ? 0.240 7.857 1.635 1.00 95.88 110 GLU A N 1
ATOM 877 C CA . GLU A 1 110 ? 0.852 7.822 2.967 1.00 95.88 110 GLU A CA 1
ATOM 878 C C . GLU A 1 110 ? 0.275 8.884 3.908 1.00 95.88 110 GLU A C 1
ATOM 880 O O . GLU A 1 110 ? -0.016 8.595 5.071 1.00 95.88 110 GLU A O 1
ATOM 885 N N . GLN A 1 111 ? 0.085 10.111 3.416 1.00 94.25 111 GLN A N 1
ATOM 886 C CA . GLN A 1 111 ? -0.489 11.202 4.200 1.00 94.25 111 GLN A CA 1
ATOM 887 C C . GLN A 1 111 ? -1.905 10.864 4.675 1.00 94.25 111 GLN A C 1
ATOM 889 O O . GLN A 1 111 ? -2.228 11.070 5.845 1.00 94.25 111 GLN A O 1
ATOM 894 N N . GLN A 1 112 ? -2.737 10.322 3.788 1.00 90.81 112 GLN A N 1
ATOM 895 C CA . GLN A 1 112 ? -4.125 9.985 4.093 1.00 90.81 112 GLN A CA 1
ATOM 896 C C . GLN A 1 112 ? -4.246 8.798 5.053 1.00 90.81 112 GLN A C 1
ATOM 898 O O . GLN A 1 112 ? -5.051 8.828 5.989 1.00 90.81 112 GLN A O 1
ATOM 903 N N . LEU A 1 113 ? -3.378 7.794 4.903 1.00 91.62 113 LEU A N 1
ATOM 904 C CA . LEU A 1 113 ? -3.260 6.700 5.866 1.00 91.62 113 LEU A CA 1
ATOM 905 C C . LEU A 1 113 ? -2.874 7.208 7.261 1.00 91.62 113 LEU A C 1
ATOM 907 O O . LEU A 1 113 ? -3.507 6.828 8.246 1.00 91.62 113 LEU A O 1
ATOM 911 N N . ARG A 1 114 ? -1.881 8.103 7.356 1.00 91.81 114 ARG A N 1
ATOM 912 C CA . ARG A 1 114 ? -1.456 8.701 8.636 1.00 91.81 114 ARG A CA 1
ATOM 913 C C . ARG A 1 114 ? -2.545 9.572 9.261 1.00 91.81 114 ARG A C 1
ATOM 915 O O . ARG A 1 114 ? -2.754 9.506 10.471 1.00 91.81 114 ARG A O 1
ATOM 922 N N . ALA A 1 115 ? -3.244 10.370 8.455 1.00 88.94 115 ALA A N 1
ATOM 923 C CA . ALA A 1 115 ? -4.346 11.205 8.925 1.00 88.94 115 ALA A CA 1
ATOM 924 C C . ALA A 1 115 ? -5.473 10.346 9.515 1.00 88.94 115 ALA A C 1
ATOM 926 O O . ALA A 1 115 ? -5.927 10.602 10.630 1.00 88.94 115 ALA A O 1
ATOM 927 N N . THR A 1 116 ? -5.850 9.274 8.817 1.00 85.81 116 THR A N 1
ATOM 928 C CA . THR A 1 116 ? -6.892 8.351 9.280 1.00 85.81 116 THR A CA 1
ATOM 929 C C . THR A 1 116 ? -6.457 7.575 10.528 1.00 85.81 116 THR A C 1
ATOM 931 O O . THR A 1 116 ? -7.244 7.410 11.457 1.00 85.81 116 THR A O 1
ATOM 934 N N . ASP A 1 117 ? -5.187 7.154 10.608 1.00 88.12 117 ASP A N 1
ATOM 935 C CA . ASP A 1 117 ? -4.613 6.548 11.821 1.00 88.12 117 ASP A CA 1
ATOM 936 C C . ASP A 1 117 ? -4.727 7.477 13.035 1.00 88.12 117 ASP A C 1
ATOM 938 O O . ASP A 1 117 ? -5.096 7.034 14.125 1.00 88.12 117 ASP A O 1
ATOM 942 N N . SER A 1 118 ? -4.439 8.765 12.840 1.00 88.44 118 SER A N 1
ATOM 943 C CA . SER A 1 118 ? -4.564 9.779 13.886 1.00 88.44 118 SER A CA 1
ATOM 944 C C . SER A 1 118 ? -6.018 9.952 14.332 1.00 88.44 118 SER A C 1
ATOM 946 O O . SER A 1 118 ? -6.300 9.919 15.527 1.00 88.44 118 SER A O 1
ATOM 948 N N . GLN A 1 119 ? -6.956 10.045 13.383 1.00 85.62 119 GLN A N 1
ATOM 949 C CA . GLN A 1 119 ? -8.388 10.178 13.676 1.00 85.62 119 GLN A CA 1
ATOM 950 C C . GLN A 1 119 ? -8.929 8.988 14.477 1.00 85.62 119 GLN A C 1
ATOM 952 O O . GLN A 1 119 ? -9.590 9.187 15.495 1.00 85.62 119 GLN A O 1
ATOM 957 N N . ILE A 1 120 ? -8.601 7.756 14.070 1.00 83.94 120 ILE A N 1
ATOM 958 C CA . ILE A 1 120 ? -9.010 6.542 14.790 1.00 83.94 120 ILE A CA 1
ATOM 959 C C . ILE A 1 120 ? -8.427 6.540 16.204 1.00 83.94 120 ILE A C 1
ATOM 961 O O . ILE A 1 120 ? -9.142 6.267 17.166 1.00 83.94 120 ILE A O 1
ATOM 965 N N . LYS A 1 121 ? -7.143 6.883 16.356 1.00 87.44 121 LYS A N 1
ATOM 966 C CA . LYS A 1 121 ? -6.498 6.953 17.672 1.00 87.44 121 LYS A CA 1
ATOM 967 C C . LYS A 1 121 ? -7.178 7.977 18.586 1.00 87.44 121 LYS A C 1
ATOM 969 O O . LYS A 1 121 ? -7.386 7.691 19.762 1.00 87.44 121 LYS A O 1
ATOM 974 N N . SER A 1 122 ? -7.534 9.146 18.057 1.00 87.88 122 SER A N 1
ATOM 975 C CA . SER A 1 122 ? -8.260 10.177 18.804 1.00 87.88 122 SER A CA 1
ATOM 976 C C . SER A 1 122 ? -9.666 9.728 19.203 1.00 87.88 122 SER A C 1
ATOM 978 O O . SER A 1 122 ? -10.065 9.972 20.338 1.00 87.88 122 SER A O 1
ATOM 980 N N . ALA A 1 123 ? -10.392 9.045 18.313 1.00 86.19 123 ALA A N 1
ATOM 981 C CA . ALA A 1 123 ? -11.717 8.506 18.614 1.00 86.19 123 ALA A CA 1
ATOM 982 C C . ALA A 1 123 ? -11.660 7.460 19.738 1.00 86.19 123 ALA A C 1
ATOM 984 O O . ALA A 1 123 ? -12.389 7.580 20.719 1.00 86.19 123 ALA A O 1
ATOM 985 N N . VAL A 1 124 ? -10.720 6.510 19.659 1.00 86.00 124 VAL A N 1
ATOM 986 C CA . VAL A 1 124 ? -10.506 5.499 20.709 1.00 86.00 124 VAL A CA 1
ATOM 987 C C . VAL A 1 124 ? -10.145 6.153 22.044 1.00 86.00 124 VAL A C 1
ATOM 989 O O . VAL A 1 124 ? -10.698 5.793 23.075 1.00 86.00 124 VAL A O 1
ATOM 992 N N . ALA A 1 125 ? -9.268 7.161 22.042 1.00 88.69 125 ALA A N 1
ATOM 993 C CA . ALA A 1 125 ? -8.909 7.873 23.268 1.00 88.69 125 ALA A CA 1
ATOM 994 C C . ALA A 1 125 ? -10.102 8.626 23.889 1.00 88.69 125 ALA A C 1
ATOM 996 O O . ALA A 1 125 ? -10.209 8.704 25.115 1.00 88.69 125 ALA A O 1
ATOM 997 N N . ALA A 1 126 ? -10.997 9.178 23.064 1.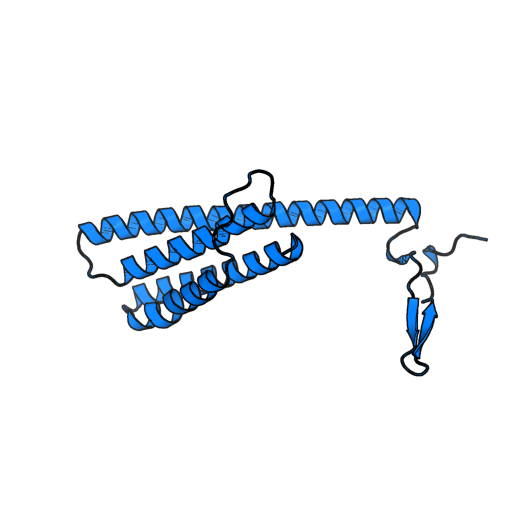00 90.12 126 ALA A N 1
ATOM 998 C CA . ALA A 1 126 ? -12.217 9.828 23.533 1.00 90.12 126 ALA A CA 1
ATOM 999 C C . ALA A 1 126 ? -13.202 8.815 24.140 1.00 90.12 126 ALA A C 1
ATOM 1001 O O . ALA A 1 126 ? -13.732 9.063 25.225 1.00 90.12 126 ALA A O 1
ATOM 1002 N N . GLU A 1 127 ? -13.392 7.662 23.490 1.00 87.19 127 GLU A N 1
ATOM 1003 C CA . GLU A 1 127 ? -14.196 6.554 24.023 1.00 87.19 127 GLU A CA 1
ATOM 1004 C C . GLU A 1 127 ? -13.631 6.036 25.349 1.00 87.19 127 GLU A C 1
ATOM 1006 O O . GLU A 1 127 ? -14.365 5.917 26.328 1.00 87.19 127 GLU A O 1
ATOM 1011 N N . ASP A 1 128 ? -12.321 5.800 25.428 1.00 87.06 128 ASP A N 1
ATOM 1012 C CA . ASP A 1 128 ? -11.664 5.344 26.654 1.00 87.06 128 ASP A CA 1
ATOM 1013 C C . ASP A 1 128 ? -11.798 6.377 27.786 1.00 87.06 128 ASP A C 1
ATOM 1015 O O . ASP A 1 128 ? -12.022 6.014 28.944 1.00 87.06 128 ASP A O 1
ATOM 1019 N N . ALA A 1 129 ? -11.720 7.677 27.478 1.00 88.94 129 ALA A N 1
ATOM 1020 C CA . ALA A 1 129 ? -11.941 8.737 28.460 1.00 88.94 129 ALA A CA 1
ATOM 1021 C C . ALA A 1 129 ? -13.393 8.768 28.966 1.00 88.94 129 ALA A C 1
ATOM 1023 O O . ALA A 1 129 ? -13.626 8.967 30.162 1.00 88.94 129 ALA A O 1
ATOM 1024 N N . GLU A 1 130 ? -14.373 8.558 28.085 1.00 87.69 130 GLU A N 1
ATOM 1025 C CA . GLU A 1 130 ? -15.778 8.419 28.470 1.00 87.69 130 GLU A CA 1
ATOM 1026 C C . GLU A 1 130 ? -16.022 7.171 29.327 1.00 87.69 130 GLU A C 1
ATOM 1028 O O . GLU A 1 130 ? -16.672 7.264 30.373 1.00 87.69 130 GLU A O 1
ATOM 1033 N N . LEU A 1 131 ? -15.470 6.021 28.930 1.00 86.31 131 LEU A N 1
ATOM 1034 C CA . LEU A 1 131 ? -15.547 4.771 29.687 1.00 86.31 131 LEU A CA 1
ATOM 1035 C C . LEU A 1 131 ? -14.919 4.925 31.068 1.00 86.31 131 LEU A C 1
ATOM 1037 O O . LEU A 1 131 ? -15.495 4.486 32.063 1.00 86.31 131 LEU A O 1
ATOM 1041 N N . LYS A 1 132 ? -13.779 5.614 31.159 1.00 86.19 132 LYS A N 1
ATOM 1042 C CA . LYS A 1 132 ? -13.132 5.910 32.436 1.00 86.19 132 LYS A CA 1
ATOM 1043 C C . LYS A 1 132 ? -14.007 6.767 33.345 1.00 86.19 132 LYS A C 1
ATOM 1045 O O . LYS A 1 132 ? -14.115 6.469 34.530 1.00 86.19 132 LYS A O 1
ATOM 1050 N N . LYS A 1 133 ? -14.681 7.786 32.801 1.00 84.00 133 LYS A N 1
ATOM 1051 C CA . LYS A 1 133 ? -15.607 8.639 33.568 1.00 84.00 133 LYS A CA 1
ATOM 1052 C C . LYS A 1 133 ? -16.854 7.889 34.040 1.00 84.00 133 LYS A C 1
ATOM 1054 O O . LYS A 1 133 ? -17.272 8.079 35.176 1.00 84.00 133 LYS A O 1
ATOM 1059 N N . LYS A 1 134 ? -17.465 7.075 33.173 1.00 84.19 134 LYS A N 1
ATOM 1060 C CA . LYS A 1 134 ? -18.755 6.412 33.445 1.00 84.19 134 LYS A CA 1
ATOM 1061 C C . LYS A 1 134 ? -18.603 5.106 34.227 1.00 84.19 134 LYS A C 1
ATOM 1063 O O . LYS A 1 134 ? -19.449 4.788 35.058 1.00 84.19 134 LYS A O 1
ATOM 1068 N N . PHE A 1 135 ? -17.531 4.360 33.971 1.00 81.50 135 PHE A N 1
ATOM 1069 C CA . PHE A 1 135 ? -17.371 2.980 34.433 1.00 81.50 135 PHE A CA 1
ATOM 1070 C C . PHE A 1 135 ? -16.037 2.704 35.133 1.00 81.50 135 PHE A C 1
ATOM 1072 O O . PHE A 1 135 ? -15.833 1.584 35.577 1.00 81.50 135 PHE A O 1
ATOM 1079 N N . GLY A 1 136 ? -15.142 3.688 35.271 1.00 82.75 136 GLY A N 1
ATOM 1080 C CA . GLY A 1 136 ? -13.825 3.518 35.904 1.00 82.75 136 GLY A CA 1
ATOM 1081 C C . GLY A 1 136 ? -12.720 3.051 34.953 1.00 82.75 136 GLY A C 1
ATOM 1082 O O . GLY A 1 136 ? -11.550 3.121 35.310 1.00 82.75 136 GLY A O 1
ATOM 1083 N N . GLY A 1 137 ? -13.076 2.664 33.729 1.00 83.50 137 GLY A N 1
ATOM 1084 C CA . GLY A 1 137 ? -12.152 2.220 32.688 1.00 83.50 137 GLY A CA 1
ATOM 1085 C C . GLY A 1 137 ? -12.744 1.056 31.902 1.00 83.50 137 GLY A C 1
ATOM 1086 O O . GLY A 1 137 ? -13.773 0.493 32.286 1.00 83.50 137 GLY A O 1
ATOM 1087 N N . ARG A 1 138 ? -12.107 0.685 30.789 1.00 82.75 138 ARG A N 1
ATOM 1088 C CA . ARG A 1 138 ? -12.545 -0.455 29.968 1.00 82.75 138 ARG A CA 1
ATOM 1089 C C . ARG A 1 138 ? -12.399 -1.775 30.729 1.00 82.75 138 ARG A C 1
ATOM 1091 O O . ARG A 1 138 ? -13.231 -2.661 30.591 1.00 82.75 138 ARG A O 1
ATOM 1098 N N . GLU A 1 139 ? -11.391 -1.862 31.588 1.00 82.44 139 GLU A N 1
ATOM 1099 C CA . GLU A 1 139 ? -11.118 -2.974 32.498 1.00 82.44 139 GLU A CA 1
ATOM 1100 C C . GLU A 1 139 ? -12.135 -3.110 33.643 1.00 82.44 139 GLU A C 1
ATOM 1102 O O . GLU A 1 139 ? -12.181 -4.140 34.310 1.00 82.44 139 GLU A O 1
ATOM 1107 N N . CYS A 1 140 ? -12.951 -2.080 33.875 1.00 82.62 140 CYS A N 1
ATOM 1108 C CA . CYS A 1 140 ? -13.994 -2.080 34.899 1.00 82.62 140 CYS A CA 1
ATOM 1109 C C . CYS A 1 140 ? -15.381 -2.464 34.353 1.00 82.62 140 CYS A C 1
ATOM 1111 O O . CYS A 1 140 ? -16.352 -2.598 35.117 1.00 82.62 140 CYS A O 1
ATOM 1113 N N . LEU A 1 141 ? -15.486 -2.677 33.037 1.00 83.06 141 LEU A N 1
ATOM 1114 C CA . LEU A 1 141 ? -16.676 -3.241 32.410 1.00 83.06 141 LEU A CA 1
ATOM 1115 C C . LEU A 1 141 ? -16.869 -4.696 32.848 1.00 83.06 141 LEU A C 1
ATOM 1117 O O . LEU A 1 141 ? -15.919 -5.409 33.160 1.00 83.06 141 LEU A O 1
ATOM 1121 N N . THR A 1 142 ? -18.125 -5.135 32.906 1.00 81.81 142 THR A N 1
ATOM 1122 C CA . THR A 1 142 ? -18.431 -6.554 33.103 1.00 81.81 142 THR A CA 1
ATOM 1123 C C . THR A 1 142 ? -18.084 -7.302 31.821 1.00 81.81 142 THR A C 1
ATOM 1125 O O . THR A 1 142 ? -18.636 -7.001 30.763 1.00 81.81 142 THR A O 1
ATOM 1128 N N . VAL A 1 143 ? -17.152 -8.248 31.918 1.00 82.06 143 VAL A N 1
ATOM 1129 C CA . VAL A 1 143 ? -16.745 -9.120 30.815 1.00 82.06 143 VAL A CA 1
ATOM 1130 C C . VAL A 1 143 ? -17.320 -10.501 31.084 1.00 82.06 143 VAL A C 1
ATOM 1132 O O . VAL A 1 143 ? -17.039 -11.098 32.119 1.00 82.06 143 VAL A O 1
ATOM 1135 N N . TYR A 1 144 ? -18.131 -10.996 30.157 1.00 85.25 144 TYR A N 1
ATOM 1136 C CA . TYR A 1 144 ? -18.610 -12.371 30.170 1.00 85.25 144 TYR A CA 1
ATOM 1137 C C . TYR A 1 144 ? -17.701 -13.219 29.283 1.00 85.25 144 TYR A C 1
ATOM 1139 O O . TYR A 1 144 ? -17.398 -12.828 28.156 1.00 85.25 144 TYR A O 1
ATOM 1147 N N . ASP A 1 145 ? -17.268 -14.362 29.795 1.00 85.38 145 ASP A N 1
ATOM 1148 C CA . ASP A 1 145 ? -16.451 -15.347 29.093 1.00 85.38 145 ASP A CA 1
ATOM 1149 C C . ASP A 1 145 ? -17.191 -16.687 29.046 1.00 85.38 145 ASP A C 1
ATOM 1151 O O . ASP A 1 145 ? -18.174 -16.885 29.759 1.00 85.38 145 ASP A O 1
ATOM 1155 N N . VAL A 1 146 ? -16.741 -17.610 28.204 1.00 86.56 146 VAL A N 1
ATOM 1156 C CA . VAL A 1 146 ? -17.292 -18.965 28.139 1.00 86.56 146 VAL A CA 1
ATOM 1157 C C . VAL A 1 146 ? -16.318 -19.912 28.822 1.00 86.56 146 VAL A C 1
ATOM 1159 O O . VAL A 1 146 ? -15.181 -20.088 28.378 1.00 86.56 146 VAL A O 1
ATOM 1162 N N . ASP A 1 147 ? -16.771 -20.550 29.898 1.00 85.50 147 ASP A N 1
ATOM 1163 C CA . ASP A 1 147 ? -16.010 -21.587 30.577 1.00 85.50 147 ASP A CA 1
ATOM 1164 C C . ASP A 1 147 ? -15.763 -22.752 29.607 1.00 85.50 147 ASP A C 1
ATOM 1166 O O . ASP A 1 147 ? -16.687 -23.401 29.115 1.00 85.50 147 ASP A O 1
ATOM 1170 N N . LYS A 1 148 ? -14.489 -23.013 29.301 1.00 85.31 148 LYS A N 1
ATOM 1171 C CA . LYS A 1 148 ? -14.098 -23.972 28.256 1.00 85.31 148 LYS A CA 1
ATOM 1172 C C . LYS A 1 148 ? -14.392 -25.432 28.609 1.00 85.31 148 LYS A C 1
ATOM 1174 O O . LYS A 1 148 ? -14.316 -26.277 27.723 1.00 85.31 148 LYS A O 1
ATOM 1179 N N . GLN A 1 149 ? -14.675 -25.743 29.873 1.00 86.00 149 GLN A N 1
ATOM 1180 C CA . GLN A 1 149 ? -14.942 -27.107 30.335 1.00 86.00 149 GLN A CA 1
ATOM 1181 C C . GLN A 1 149 ? -16.441 -27.409 30.381 1.00 86.00 149 GLN A C 1
ATOM 1183 O O . GLN A 1 149 ? -16.856 -28.528 30.097 1.00 86.00 149 GLN A O 1
ATOM 1188 N N . THR A 1 150 ? -17.248 -26.409 30.723 1.00 87.25 150 THR A N 1
ATOM 1189 C CA . THR A 1 150 ? -18.692 -26.548 30.955 1.00 87.25 150 THR A CA 1
ATOM 1190 C C . THR A 1 150 ? -19.543 -25.899 29.866 1.00 87.25 150 THR A C 1
ATOM 1192 O O . THR A 1 150 ? -20.738 -26.172 29.780 1.00 87.25 150 THR A O 1
ATOM 1195 N N . GLY A 1 151 ? -18.949 -25.038 29.034 1.00 86.12 151 GLY A N 1
ATOM 1196 C CA . GLY A 1 151 ? -19.638 -24.265 28.000 1.00 86.12 151 GLY A CA 1
ATOM 1197 C C . GLY A 1 151 ? -20.555 -23.165 28.548 1.00 86.12 151 GLY A C 1
ATOM 1198 O O . GLY A 1 151 ? -21.291 -22.553 27.775 1.00 86.12 151 GLY A O 1
ATOM 1199 N N . GLN A 1 152 ? -20.545 -22.914 29.860 1.00 89.75 152 GLN A N 1
ATOM 1200 C CA . GLN A 1 152 ? -21.388 -21.899 30.490 1.00 89.75 152 GLN A CA 1
ATOM 1201 C C . GLN A 1 152 ? -20.771 -20.506 30.379 1.00 89.75 152 GLN A C 1
ATOM 1203 O O . GLN A 1 152 ? -19.553 -20.345 30.399 1.00 89.75 152 GLN A O 1
ATOM 1208 N N . ILE A 1 153 ? -21.627 -19.486 30.303 1.00 87.31 153 ILE A N 1
ATOM 1209 C CA . ILE A 1 153 ? -21.192 -18.091 30.355 1.00 87.31 153 ILE A CA 1
ATOM 1210 C C . ILE A 1 153 ? -20.885 -17.732 31.813 1.00 87.31 153 ILE A C 1
ATOM 1212 O O . ILE A 1 153 ? -21.764 -17.817 32.670 1.00 87.31 153 ILE A O 1
ATOM 1216 N N . VAL A 1 154 ? -19.654 -17.308 32.087 1.00 88.88 154 VAL A N 1
ATOM 1217 C CA . VAL A 1 154 ? -19.173 -16.887 33.407 1.00 88.88 154 VAL A CA 1
ATOM 1218 C C . VAL A 1 154 ? -18.739 -15.421 33.372 1.00 88.88 154 VAL A C 1
ATOM 1220 O O . VAL A 1 154 ? -18.124 -14.965 32.411 1.00 88.88 154 VAL A O 1
ATOM 1223 N N . GLU A 1 155 ? -19.064 -14.651 34.410 1.00 85.38 155 GLU A N 1
ATOM 1224 C CA . GLU A 1 155 ? -18.562 -13.279 34.559 1.00 85.38 155 GLU A CA 1
ATOM 1225 C C . GLU A 1 155 ? -17.110 -13.307 35.052 1.00 85.38 155 GLU A C 1
ATOM 1227 O O . GLU A 1 155 ? -16.798 -13.930 36.069 1.00 85.38 155 GLU A O 1
ATOM 1232 N N . GLN A 1 156 ? -16.213 -12.616 34.349 1.00 81.62 156 GLN A N 1
ATOM 1233 C CA . GLN A 1 156 ? -14.832 -12.467 34.788 1.00 81.62 156 GLN A CA 1
ATOM 1234 C C . GLN A 1 156 ? -14.737 -11.526 35.991 1.00 81.62 156 GLN A C 1
ATOM 1236 O O . GLN A 1 156 ? -15.386 -10.479 36.064 1.00 81.62 156 GLN A O 1
ATOM 1241 N N . ALA A 1 157 ? -13.867 -11.887 36.935 1.00 79.12 157 ALA A N 1
ATOM 1242 C CA . ALA A 1 157 ? -13.628 -11.089 38.125 1.00 79.12 157 ALA A CA 1
ATOM 1243 C C . ALA A 1 157 ? -13.058 -9.710 37.761 1.00 79.12 157 ALA A C 1
ATOM 1245 O O . ALA A 1 157 ? -12.004 -9.599 37.133 1.00 79.12 157 ALA A O 1
ATOM 1246 N N . LYS A 1 158 ? -13.734 -8.650 38.214 1.00 80.38 158 LYS A N 1
ATOM 1247 C CA . LYS A 1 158 ? -13.259 -7.277 38.021 1.00 80.38 158 LYS A CA 1
ATOM 1248 C C . LYS A 1 158 ? -12.016 -6.982 38.868 1.00 80.38 158 LYS A C 1
ATOM 1250 O O . LYS A 1 158 ? -11.942 -7.444 40.015 1.00 80.38 158 LYS A O 1
ATOM 1255 N N . PRO A 1 159 ? -11.083 -6.153 38.363 1.00 81.56 159 PRO A N 1
ATOM 1256 C CA . PRO A 1 159 ? -9.962 -5.649 39.147 1.00 81.56 159 PRO A CA 1
ATOM 1257 C C . PRO A 1 159 ? -10.409 -4.981 40.454 1.00 81.56 159 PRO A C 1
ATOM 1259 O O . PRO A 1 159 ? -11.491 -4.396 40.535 1.00 81.56 159 PRO A O 1
ATOM 1262 N N . ALA A 1 160 ? -9.561 -5.029 41.485 1.00 79.44 160 ALA A N 1
ATOM 1263 C CA . ALA A 1 160 ? -9.898 -4.512 42.814 1.00 79.44 160 ALA A CA 1
ATOM 1264 C C . ALA A 1 160 ? -10.256 -3.015 42.807 1.00 79.44 160 ALA A C 1
ATOM 1266 O O . ALA A 1 160 ? -11.179 -2.614 43.509 1.00 79.44 160 ALA A O 1
ATOM 1267 N N . HIS A 1 161 ? -9.592 -2.209 41.970 1.00 80.06 161 HIS A N 1
ATOM 1268 C CA . HIS A 1 161 ? -9.870 -0.774 41.826 1.00 80.06 161 HIS A CA 1
ATOM 1269 C C . HIS A 1 161 ? -11.207 -0.463 41.140 1.00 80.06 161 HIS A C 1
ATOM 1271 O O . HIS A 1 161 ? -11.671 0.670 41.200 1.00 80.06 161 HIS A O 1
ATOM 1277 N N . CYS A 1 162 ? -11.833 -1.458 40.505 1.00 78.31 162 CYS A N 1
ATOM 1278 C CA . CYS A 1 162 ? -13.142 -1.341 39.865 1.00 78.31 162 CYS A CA 1
ATOM 1279 C C . CYS A 1 162 ? -14.302 -1.704 40.804 1.00 78.31 162 CYS A C 1
ATOM 1281 O O . CYS A 1 162 ? -15.468 -1.521 40.445 1.00 78.31 162 CYS A O 1
ATOM 1283 N N . LYS A 1 163 ? -14.016 -2.248 41.996 1.00 67.81 163 LYS A N 1
ATOM 1284 C CA . LYS A 1 163 ? -15.044 -2.517 43.004 1.00 67.81 163 LYS A CA 1
ATOM 1285 C C . LYS A 1 163 ? -15.457 -1.183 43.619 1.00 67.81 163 LYS A C 1
ATOM 1287 O O . LYS A 1 163 ? -14.640 -0.511 44.240 1.00 67.81 163 LYS A O 1
ATOM 1292 N N . LYS A 1 164 ? -16.723 -0.787 43.444 1.00 57.66 164 LYS A N 1
ATOM 1293 C CA . LYS A 1 164 ? -17.290 0.319 44.226 1.00 57.66 164 LYS A CA 1
ATOM 1294 C C . LYS A 1 164 ? -17.151 -0.056 45.701 1.00 57.66 164 LYS A C 1
ATOM 1296 O O . LYS A 1 164 ? -17.606 -1.133 46.080 1.00 57.66 164 LYS A O 1
ATOM 1301 N N . SER A 1 165 ? -16.492 0.792 46.492 1.00 42.31 165 SER A N 1
ATOM 1302 C CA . SER A 1 165 ? -16.470 0.655 47.948 1.00 42.31 165 SER A CA 1
ATOM 1303 C C . SER A 1 165 ? -17.915 0.558 48.429 1.00 42.31 165 SER A C 1
ATOM 1305 O O . SER A 1 165 ? -18.704 1.467 48.168 1.00 42.31 165 SER A O 1
ATOM 1307 N N . THR A 1 166 ? -18.252 -0.587 49.014 1.00 38.59 166 THR A N 1
ATOM 1308 C CA . THR A 1 166 ? -19.549 -0.829 49.657 1.00 38.59 166 THR A CA 1
ATOM 1309 C C . THR A 1 166 ? -19.595 -0.087 50.980 1.00 38.59 166 THR A C 1
ATOM 1311 O O . THR A 1 166 ? -18.533 -0.056 51.645 1.00 38.59 166 THR A O 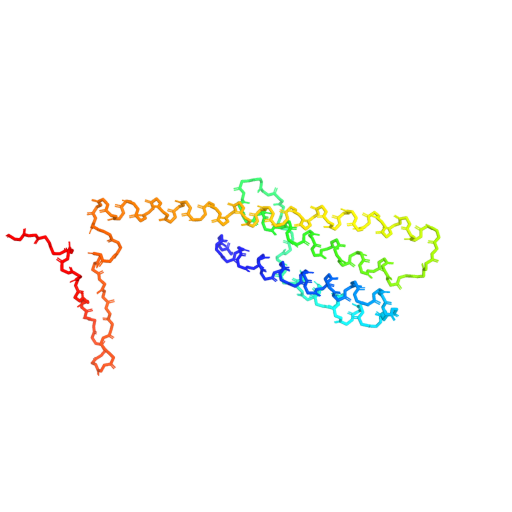1
#

Foldseek 3Di:
DDPVVLLVLLVVLLVLLVQLVVQLVVCLVVVPLVSNCVRHQVSLVVSLVPDDDDDPDDPPDLSVLSCLSSQLSVLSNVLSVLSSDDDDPVSVVVNVVSVVSNVVSSVSSVVSSVVVVVVVVVVVVVVQVVCCVPQVGPLLDFDWDQDPPPRDTDTDDGDPSRDDDD

Secondary structure (DSSP, 8-state):
--HHHHHHHHHHHHHHHHHHHHHHHHHHHHT-HHHHIIIIIHHHHHHHHTSPS-----TT-GGGGGHHHHHHHHHHHHHHHHHTS---HHHHHHHHHHHHHHHHHHHHHHHHHHHHHHHHHHHHHHHHHHHHHHHSSGGGS--EEE-TTT--EEEPPPPGGGSPP-

Organism: NCBI:txid1903179

Sequence (166 aa):
MGLTEARQFAKGTLRVINEAEQSLIDGIQLGDGTGIIKHVQKPLQAELERWPTLIERQPDDQREHFAYCQDAALQLQSLSYSATRERTVESTKYLRKDEAAYHKAKQKCEQQLRATDSQIKSAVAAEDAELKKKFGGRECLTVYDVDKQTGQIVEQAKPAHCKKST